Protein AF-A0A975I3B5-F1 (afdb_monomer_lite)

pLDDT: mean 72.34, std 19.56, range [36.5, 97.81]

Sequence (96 aa):
MISDQWEEVVRSGKRAFDVVEGDVGDFPAKGFKGVDLLAGGVPCPPFSKAGKQLGSNDERDIFPEALRLVDECRPKAVMLENVRGFLTGCELAWFR

Foldseek 3Di:
DVVVVVCCVQPVDPDDDPDDDDDLLPDQLLVQAAAAEDEDEQDDDPPPDDDPCPDPPPPSGCVVSVVVSCVNRVHNYYYYDDDPCCVVDPNCVVVD

Radius of gyration: 15.41 Å; chains: 1; bounding box: 30×38×37 Å

Structure (mmCIF, N/CA/C/O backbone):
data_AF-A0A975I3B5-F1
#
_entry.id   AF-A0A975I3B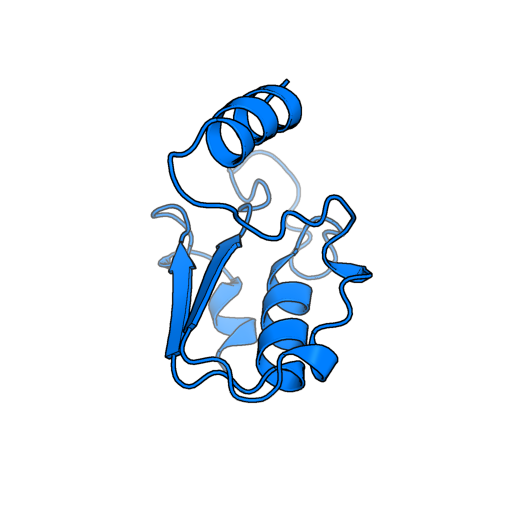5-F1
#
loop_
_atom_site.group_PDB
_atom_site.id
_atom_site.type_symbol
_atom_site.label_atom_id
_atom_site.label_alt_id
_atom_site.label_comp_id
_atom_site.label_asym_id
_atom_site.label_entity_id
_atom_site.label_seq_id
_atom_site.pdbx_PDB_ins_code
_atom_site.Cartn_x
_atom_site.Cartn_y
_atom_site.Cartn_z
_atom_site.occupancy
_atom_site.B_iso_or_equiv
_atom_site.auth_seq_id
_atom_site.auth_comp_id
_atom_site.auth_asym_id
_atom_site.auth_atom_id
_atom_site.pdbx_PDB_model_num
ATOM 1 N N . MET A 1 1 ? 14.320 15.853 -5.666 1.00 36.50 1 MET A N 1
ATOM 2 C CA . MET A 1 1 ? 13.775 16.657 -6.791 1.00 36.50 1 MET A CA 1
ATOM 3 C C . MET A 1 1 ? 12.268 16.499 -6.960 1.00 36.50 1 MET A C 1
ATOM 5 O O . MET A 1 1 ? 11.605 17.521 -6.944 1.00 36.50 1 MET A O 1
ATOM 9 N N . ILE A 1 2 ? 11.709 15.285 -7.128 1.00 46.69 2 ILE A N 1
ATOM 10 C CA . ILE A 1 2 ? 10.238 15.086 -7.082 1.00 46.69 2 ILE A CA 1
ATOM 11 C C . ILE A 1 2 ? 9.731 14.990 -5.633 1.00 46.69 2 ILE A C 1
ATOM 13 O O . ILE A 1 2 ? 8.718 15.602 -5.325 1.00 46.69 2 ILE A O 1
ATOM 17 N N . SER A 1 3 ? 10.449 14.295 -4.741 1.00 52.09 3 SER A N 1
ATOM 18 C CA . SER A 1 3 ? 10.128 14.168 -3.302 1.00 52.09 3 SER A CA 1
ATOM 19 C C . SER A 1 3 ? 9.864 15.517 -2.626 1.00 52.09 3 SER A C 1
ATOM 21 O O . SER A 1 3 ? 8.804 15.738 -2.048 1.00 52.09 3 SER A O 1
ATOM 23 N N . ASP A 1 4 ? 10.791 16.452 -2.820 1.00 51.78 4 ASP A N 1
ATOM 24 C CA . ASP A 1 4 ? 10.852 17.712 -2.071 1.00 51.78 4 ASP A CA 1
ATOM 25 C C . ASP A 1 4 ? 9.690 18.662 -2.428 1.00 51.78 4 ASP A C 1
ATOM 27 O O . ASP A 1 4 ? 9.262 19.475 -1.615 1.00 51.78 4 ASP A O 1
ATOM 31 N N . GLN A 1 5 ? 9.133 18.540 -3.642 1.00 50.31 5 GLN A N 1
ATOM 32 C CA . GLN A 1 5 ? 7.981 19.334 -4.093 1.00 50.31 5 GLN A CA 1
ATOM 33 C C . GLN A 1 5 ? 6.640 18.771 -3.595 1.00 50.31 5 GLN A C 1
ATOM 35 O O . GLN A 1 5 ? 5.681 19.526 -3.438 1.00 50.31 5 GLN A O 1
ATOM 40 N N . TRP A 1 6 ? 6.549 17.464 -3.325 1.00 56.78 6 TRP A N 1
ATOM 41 C CA . TRP A 1 6 ? 5.334 16.845 -2.780 1.00 56.78 6 TRP A CA 1
ATOM 42 C C . TRP A 1 6 ? 5.129 17.181 -1.305 1.00 56.78 6 TRP A C 1
ATOM 44 O O . TRP A 1 6 ? 3.998 17.429 -0.886 1.00 56.78 6 TRP A O 1
ATOM 54 N N . GLU A 1 7 ? 6.208 17.241 -0.527 1.00 60.47 7 GLU A N 1
ATOM 55 C CA . GLU A 1 7 ? 6.151 17.594 0.892 1.00 60.47 7 GLU A CA 1
ATOM 56 C C . GLU A 1 7 ? 5.550 18.980 1.117 1.00 60.47 7 GLU A C 1
ATOM 58 O O . GLU A 1 7 ? 4.652 19.138 1.947 1.00 60.47 7 GLU A O 1
ATOM 63 N N . GLU A 1 8 ? 5.998 19.975 0.349 1.00 59.56 8 GLU A N 1
ATOM 64 C CA . GLU A 1 8 ? 5.500 21.345 0.454 1.00 59.56 8 GLU A CA 1
ATOM 65 C C . GLU A 1 8 ? 4.006 21.420 0.108 1.00 59.56 8 GLU A C 1
ATOM 67 O O . GLU A 1 8 ? 3.232 22.077 0.806 1.00 59.56 8 GLU A O 1
ATOM 72 N N . VAL A 1 9 ? 3.555 20.684 -0.911 1.00 63.47 9 VAL A N 1
ATOM 73 C CA . VAL A 1 9 ? 2.145 20.656 -1.332 1.00 63.47 9 VAL A CA 1
ATOM 74 C C . VAL A 1 9 ? 1.251 19.942 -0.314 1.00 63.47 9 VAL A C 1
ATOM 76 O O . VAL A 1 9 ? 0.175 20.443 0.016 1.00 63.47 9 VAL A O 1
ATOM 79 N N . VAL A 1 10 ? 1.677 18.794 0.219 1.00 64.62 10 VAL A N 1
ATOM 80 C CA . VAL A 1 10 ? 0.876 18.042 1.200 1.00 64.62 10 VAL A CA 1
ATOM 81 C C . VAL A 1 10 ? 0.816 18.786 2.536 1.00 64.62 10 VAL A C 1
ATOM 83 O O . VAL A 1 10 ? -0.253 18.866 3.144 1.00 64.62 10 VAL A O 1
ATOM 86 N N . ARG A 1 11 ? 1.928 19.391 2.975 1.00 64.38 11 ARG A N 1
ATOM 87 C CA . ARG A 1 11 ? 1.995 20.143 4.240 1.00 64.38 11 ARG A CA 1
ATOM 88 C C . ARG A 1 11 ? 1.352 21.534 4.159 1.00 64.38 11 ARG A C 1
ATOM 90 O O . ARG A 1 11 ? 0.935 22.049 5.192 1.00 64.38 11 ARG A O 1
ATOM 97 N N . SER A 1 12 ? 1.235 22.137 2.970 1.00 64.00 12 SER A N 1
ATOM 98 C CA . SER A 1 12 ? 0.573 23.444 2.768 1.00 64.00 12 SER A CA 1
ATOM 99 C C . SER A 1 12 ? -0.953 23.366 2.609 1.00 64.00 12 SER A C 1
ATOM 101 O O . SER A 1 12 ? -1.631 24.398 2.568 1.00 64.00 12 SER A O 1
ATOM 103 N N . GLY A 1 13 ? -1.525 22.159 2.531 1.00 62.28 13 GLY A N 1
ATOM 104 C CA . GLY A 1 13 ? -2.967 21.958 2.414 1.00 62.28 13 GLY A CA 1
ATOM 105 C C . GLY A 1 13 ? -3.759 22.474 3.626 1.00 62.28 13 GLY A C 1
ATOM 106 O O . GLY A 1 13 ? -3.341 22.362 4.771 1.00 62.28 13 GLY A O 1
ATOM 107 N N . LYS A 1 14 ? -4.984 22.975 3.391 1.00 57.56 14 LYS A N 1
ATOM 108 C CA . LYS A 1 14 ? -5.920 23.462 4.438 1.00 57.56 14 LYS A CA 1
ATOM 109 C C . LYS A 1 14 ? -6.401 22.384 5.433 1.00 57.56 14 LYS A C 1
ATOM 111 O O . LYS A 1 14 ? -7.226 22.678 6.294 1.00 57.56 14 LYS A O 1
ATOM 116 N N . ARG A 1 15 ? -5.960 21.133 5.281 1.00 64.94 15 ARG A N 1
ATOM 117 C CA . ARG A 1 15 ? -6.292 19.992 6.141 1.00 64.94 15 ARG A CA 1
ATOM 118 C C . ARG A 1 15 ? -4.996 19.403 6.680 1.00 64.94 15 ARG A C 1
ATOM 120 O O . ARG A 1 15 ? -4.065 19.200 5.911 1.00 64.94 15 ARG A O 1
ATOM 127 N N . ALA A 1 16 ? -4.971 19.118 7.978 1.00 69.94 16 ALA A N 1
ATOM 128 C CA . ALA A 1 16 ? -3.881 18.372 8.584 1.00 69.94 16 ALA A CA 1
ATOM 129 C C . ALA A 1 16 ? -3.940 16.929 8.067 1.00 69.94 16 ALA A C 1
ATOM 131 O O . ALA A 1 16 ? -4.908 16.216 8.331 1.00 69.94 16 ALA A O 1
ATOM 132 N N . PHE A 1 17 ? -2.943 16.543 7.278 1.00 80.94 17 PHE A N 1
ATOM 133 C CA . PHE A 1 17 ? -2.695 15.154 6.922 1.00 80.94 17 PHE A CA 1
ATOM 134 C C . PHE A 1 17 ? -1.623 14.604 7.858 1.00 80.94 17 PHE A C 1
ATOM 136 O O . PHE A 1 17 ? -0.626 15.281 8.119 1.00 80.94 17 PHE A O 1
ATOM 143 N N . ASP A 1 18 ? -1.808 13.370 8.318 1.00 85.38 18 ASP A N 1
ATOM 144 C CA . ASP A 1 18 ? -0.746 12.623 8.984 1.00 85.38 18 ASP A CA 1
ATOM 145 C C . ASP A 1 18 ? 0.236 12.140 7.910 1.00 85.38 18 ASP A C 1
ATOM 147 O O . ASP A 1 18 ? 0.026 11.122 7.252 1.00 85.38 18 ASP A O 1
ATOM 151 N N . VAL A 1 19 ? 1.276 12.941 7.668 1.00 85.56 19 VAL A N 1
ATOM 152 C CA . VAL A 1 19 ? 2.303 12.653 6.662 1.00 85.56 19 VAL A CA 1
ATOM 153 C C . VAL A 1 19 ? 3.402 11.814 7.293 1.00 85.56 19 VAL A C 1
ATOM 155 O O . VAL A 1 19 ? 4.094 12.274 8.203 1.00 85.56 19 VAL A O 1
ATOM 158 N N . VAL A 1 20 ? 3.582 10.605 6.769 1.00 87.31 20 VAL A N 1
ATOM 159 C CA . VAL A 1 20 ? 4.695 9.719 7.111 1.00 87.31 20 VAL A CA 1
ATOM 160 C C . VAL A 1 20 ? 5.645 9.680 5.922 1.00 87.31 20 VAL A C 1
ATOM 162 O O . VAL A 1 20 ? 5.245 9.313 4.820 1.00 87.31 20 VAL A O 1
ATOM 165 N N . GLU A 1 21 ? 6.888 10.085 6.150 1.00 89.06 21 GLU A N 1
ATOM 166 C CA . GLU A 1 21 ? 7.971 9.989 5.174 1.00 89.06 21 GLU A CA 1
ATOM 167 C C . GLU A 1 21 ? 8.799 8.740 5.481 1.00 89.06 21 GLU A C 1
ATOM 169 O O . GLU A 1 21 ? 9.178 8.510 6.631 1.00 89.06 21 GLU A O 1
ATOM 174 N N . GLY A 1 22 ? 9.052 7.916 4.468 1.00 88.88 22 GLY A N 1
ATOM 175 C CA . GLY A 1 22 ? 9.823 6.689 4.619 1.00 88.88 22 GLY A CA 1
ATOM 176 C C . GLY A 1 22 ? 9.674 5.755 3.426 1.00 88.88 22 GLY A C 1
ATOM 177 O O . GLY A 1 22 ? 8.936 6.044 2.482 1.00 88.88 22 GLY A O 1
ATOM 178 N N . ASP A 1 23 ? 10.382 4.629 3.488 1.00 87.50 23 ASP A N 1
ATOM 179 C CA . ASP A 1 23 ? 10.213 3.543 2.530 1.00 87.50 23 ASP A CA 1
ATOM 180 C C . ASP A 1 23 ? 8.864 2.847 2.763 1.00 87.50 23 ASP A C 1
ATOM 182 O O . ASP A 1 23 ? 8.475 2.545 3.896 1.00 87.50 23 ASP A O 1
ATOM 186 N N . VAL A 1 24 ? 8.132 2.590 1.681 1.00 88.56 24 VAL A N 1
ATOM 187 C CA . VAL A 1 24 ? 6.840 1.903 1.737 1.00 88.56 24 VAL A CA 1
ATOM 188 C C . VAL A 1 24 ? 6.985 0.448 2.199 1.00 88.56 24 VAL A C 1
ATOM 190 O O . VAL A 1 24 ? 6.075 -0.074 2.847 1.00 88.56 24 VAL A O 1
ATOM 193 N N . GLY A 1 25 ? 8.140 -0.177 1.942 1.00 88.81 25 GLY A N 1
ATOM 194 C CA . GLY A 1 25 ? 8.491 -1.517 2.408 1.00 88.81 25 GLY A CA 1
ATOM 195 C C . GLY A 1 25 ? 8.487 -1.649 3.930 1.00 88.81 25 GLY A C 1
ATOM 196 O O . GLY A 1 25 ? 8.080 -2.677 4.466 1.00 88.81 25 GLY A O 1
ATOM 197 N N . ASP A 1 26 ? 8.814 -0.566 4.634 1.00 92.06 26 ASP A N 1
ATOM 198 C CA . ASP A 1 26 ? 8.851 -0.525 6.098 1.00 92.06 26 ASP A CA 1
ATOM 199 C C . ASP A 1 26 ? 7.548 0.009 6.720 1.00 92.06 26 ASP A C 1
ATOM 201 O O . ASP A 1 26 ? 7.418 0.098 7.946 1.00 92.06 26 ASP A O 1
ATOM 205 N N . PHE A 1 27 ? 6.550 0.368 5.904 1.00 93.00 27 PHE A N 1
ATOM 206 C CA . PHE A 1 27 ? 5.319 0.972 6.405 1.00 93.00 27 PHE A CA 1
ATOM 207 C C . PHE A 1 27 ? 4.445 -0.040 7.186 1.00 93.00 27 PHE A C 1
ATOM 209 O O . PHE A 1 27 ? 4.065 -1.087 6.640 1.00 93.00 27 PHE A O 1
ATOM 216 N N . PRO A 1 28 ? 4.053 0.264 8.445 1.00 93.62 28 PRO A N 1
ATOM 217 C CA . PRO A 1 28 ? 3.325 -0.660 9.317 1.00 93.62 28 PRO A CA 1
ATOM 218 C C . PRO A 1 28 ? 1.802 -0.647 9.059 1.00 93.62 28 PRO A C 1
ATOM 220 O O . PRO A 1 28 ? 1.008 -0.210 9.899 1.00 93.62 28 PRO A O 1
ATOM 223 N N . ALA A 1 29 ? 1.363 -1.162 7.907 1.00 94.19 29 ALA A N 1
ATOM 224 C CA . ALA A 1 29 ? -0.037 -1.092 7.462 1.00 94.19 29 ALA A CA 1
ATOM 225 C C . ALA A 1 29 ? -1.046 -1.835 8.351 1.00 94.19 29 ALA A C 1
ATOM 227 O O . ALA A 1 29 ? -2.227 -1.481 8.360 1.00 94.19 29 ALA A O 1
ATOM 228 N N . LYS A 1 30 ? -0.610 -2.805 9.165 1.00 94.19 30 LYS A N 1
ATOM 229 C CA . LYS A 1 30 ? -1.477 -3.487 10.151 1.00 94.19 30 LYS A CA 1
ATOM 230 C C . LYS A 1 30 ? -2.191 -2.527 11.110 1.00 94.19 30 LYS A C 1
ATOM 232 O O . LYS A 1 30 ? -3.301 -2.830 11.547 1.00 94.19 30 LYS A O 1
ATOM 237 N N . GLY A 1 31 ? -1.582 -1.379 11.426 1.00 94.62 31 GLY A N 1
ATOM 238 C CA . GLY A 1 31 ? -2.196 -0.342 12.268 1.00 94.62 31 GLY A CA 1
ATOM 239 C C . GLY A 1 31 ? -3.412 0.340 11.628 1.00 94.62 31 GLY A C 1
ATOM 240 O O . GLY A 1 31 ? -4.201 0.967 12.327 1.00 94.62 31 GLY A O 1
ATOM 241 N N . PHE A 1 32 ? -3.597 0.167 10.318 1.00 94.75 32 PHE A N 1
ATOM 242 C CA . PHE A 1 32 ? -4.643 0.788 9.507 1.00 94.75 32 PHE A CA 1
ATOM 243 C C . PHE A 1 32 ? -5.702 -0.227 9.053 1.00 94.75 32 PHE A C 1
ATOM 245 O O . PHE A 1 32 ? -6.358 -0.048 8.028 1.00 94.75 32 PHE A O 1
ATOM 252 N N . LYS A 1 33 ? -5.877 -1.330 9.790 1.00 96.31 33 LYS A N 1
ATOM 253 C CA . LYS A 1 33 ? -6.852 -2.362 9.427 1.00 96.31 33 LYS A CA 1
ATOM 254 C C . LYS A 1 33 ? -8.280 -1.799 9.362 1.00 96.31 33 LYS A C 1
ATOM 256 O O . LYS A 1 33 ? -8.788 -1.281 10.352 1.00 96.31 33 LYS A O 1
ATOM 261 N N . GLY A 1 34 ? -8.954 -1.991 8.227 1.00 94.38 34 GLY A N 1
ATOM 262 C CA . GLY A 1 34 ? -10.352 -1.606 8.014 1.00 94.38 34 GLY A CA 1
ATOM 263 C C . GLY A 1 34 ? -10.563 -0.200 7.449 1.00 94.38 34 GLY A C 1
ATOM 264 O O . GLY A 1 34 ? -11.697 0.280 7.467 1.00 94.38 34 GLY A O 1
ATOM 265 N N . VAL A 1 35 ? -9.509 0.451 6.943 1.00 96.12 35 VAL A N 1
ATOM 266 C CA . VAL A 1 35 ? -9.638 1.714 6.199 1.00 96.12 35 VAL A CA 1
ATOM 267 C C . VAL A 1 35 ? -10.578 1.577 4.997 1.00 96.12 35 VAL A C 1
ATOM 269 O O . VAL A 1 35 ? -10.711 0.516 4.383 1.00 96.12 35 VAL A O 1
ATOM 272 N N . ASP A 1 36 ? -11.241 2.671 4.635 1.00 97.81 36 ASP A N 1
ATOM 273 C CA . ASP A 1 36 ? -12.194 2.659 3.525 1.00 97.81 36 ASP A CA 1
ATOM 274 C C . ASP A 1 36 ? -11.505 2.554 2.157 1.00 97.81 36 ASP A C 1
ATOM 276 O O . ASP A 1 36 ? -12.006 1.869 1.266 1.00 97.81 36 ASP A O 1
ATOM 280 N N . LEU A 1 37 ? -10.346 3.196 1.990 1.00 95.62 37 LEU A N 1
ATOM 281 C CA . LEU A 1 37 ? -9.636 3.268 0.716 1.00 95.62 3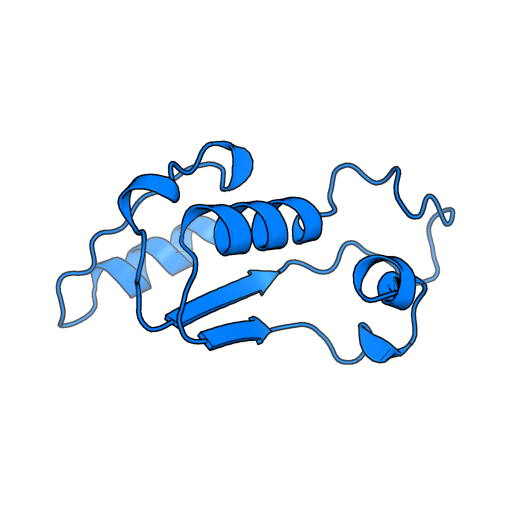7 LEU A CA 1
ATOM 282 C C . LEU A 1 37 ? -8.123 3.209 0.923 1.00 95.62 37 LEU A C 1
ATOM 284 O O . LEU A 1 37 ? -7.567 4.009 1.674 1.00 95.62 37 LEU A O 1
ATOM 288 N N . LEU A 1 38 ? -7.469 2.319 0.180 1.00 94.94 38 LEU A N 1
ATOM 289 C CA . LEU A 1 38 ? -6.036 2.385 -0.086 1.00 94.94 38 LEU A CA 1
ATOM 290 C C . LEU A 1 38 ? -5.826 2.915 -1.508 1.00 94.94 38 LEU A C 1
ATOM 292 O O . LEU A 1 38 ? -6.324 2.325 -2.468 1.00 94.94 38 LEU A O 1
ATOM 296 N N . ALA A 1 39 ? -5.115 4.034 -1.642 1.00 93.25 39 ALA A N 1
ATOM 297 C CA . ALA A 1 39 ? -4.846 4.665 -2.928 1.00 93.25 39 ALA A CA 1
ATOM 298 C C . ALA A 1 39 ? -3.361 4.994 -3.089 1.00 93.25 39 ALA A C 1
ATOM 300 O O . ALA A 1 39 ? -2.730 5.458 -2.142 1.00 93.25 39 ALA A O 1
ATOM 301 N N . GLY A 1 40 ? -2.818 4.793 -4.288 1.00 88.56 40 GLY A N 1
ATOM 302 C CA . GLY A 1 40 ? -1.423 5.114 -4.580 1.00 88.56 40 GLY A CA 1
ATOM 303 C C . GLY A 1 40 ? -1.106 5.087 -6.070 1.00 88.56 40 GLY A C 1
ATOM 304 O O . GLY A 1 40 ? -1.757 4.385 -6.840 1.00 88.56 40 GLY A O 1
ATOM 305 N N . GLY A 1 41 ? -0.105 5.863 -6.476 1.00 84.06 41 GLY A N 1
ATOM 306 C CA . GLY A 1 41 ? 0.550 5.685 -7.770 1.00 84.06 41 GLY A CA 1
ATOM 307 C C . GLY A 1 41 ? 1.7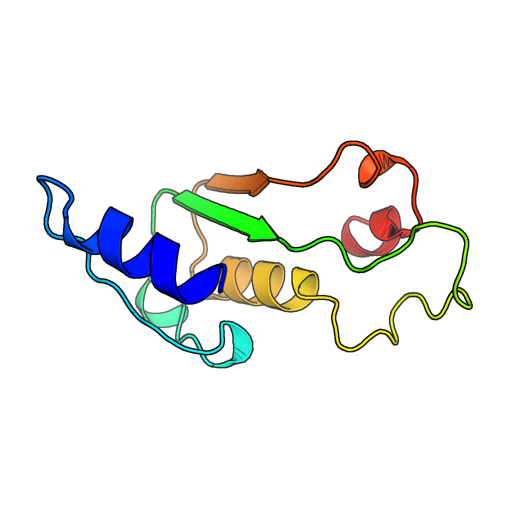00 4.707 -7.585 1.00 84.06 41 GLY A C 1
ATOM 308 O O . GLY A 1 41 ? 2.595 4.972 -6.782 1.00 84.06 41 GLY A O 1
ATOM 309 N N . VAL A 1 42 ? 1.670 3.573 -8.279 1.00 74.00 42 VAL A N 1
ATOM 310 C CA . VAL A 1 42 ? 2.772 2.605 -8.211 1.00 74.00 42 VAL A CA 1
ATOM 311 C C . VAL A 1 42 ? 3.736 2.952 -9.342 1.00 74.00 42 VAL A C 1
ATOM 313 O O . VAL A 1 42 ? 3.309 2.978 -10.500 1.00 74.00 42 VAL A O 1
ATOM 316 N N . PRO A 1 43 ? 5.011 3.277 -9.059 1.00 65.75 43 PRO A N 1
ATOM 317 C CA . PRO A 1 43 ? 5.943 3.625 -10.117 1.00 65.75 43 PRO A CA 1
ATOM 318 C C . PRO A 1 43 ? 6.119 2.428 -11.046 1.00 65.75 43 PRO A C 1
ATOM 320 O O . PRO A 1 43 ? 6.471 1.338 -10.614 1.00 65.75 43 PRO A O 1
ATOM 323 N N . CYS A 1 44 ? 5.870 2.649 -12.333 1.00 56.44 44 CYS A N 1
ATOM 324 C CA . CYS A 1 44 ? 6.154 1.692 -13.391 1.00 56.44 44 CYS A CA 1
ATOM 325 C C . CYS A 1 44 ? 7.685 1.597 -13.555 1.00 56.44 44 CYS A C 1
ATOM 327 O O . CYS A 1 44 ? 8.293 2.589 -13.981 1.00 56.44 44 CYS A O 1
ATOM 329 N N . PRO A 1 45 ? 8.349 0.464 -13.240 1.00 50.97 45 PRO A N 1
ATOM 330 C CA . PRO A 1 45 ? 9.746 0.277 -13.620 1.00 50.97 45 PRO A CA 1
ATOM 331 C C . PRO A 1 45 ? 9.854 0.386 -15.146 1.00 50.97 45 PRO A C 1
ATOM 333 O O . PRO A 1 45 ? 8.873 0.132 -15.853 1.00 50.97 45 PRO A O 1
ATOM 336 N N . PRO A 1 46 ? 11.012 0.761 -15.714 1.00 44.72 46 PRO A N 1
ATOM 337 C CA . PRO A 1 46 ? 11.118 0.993 -17.142 1.00 44.72 46 PRO A CA 1
ATOM 338 C C . PRO A 1 46 ? 11.057 -0.347 -17.890 1.00 44.72 46 PRO A C 1
ATOM 340 O O . PRO A 1 46 ? 12.076 -0.904 -18.282 1.00 44.72 46 PRO A O 1
ATOM 343 N N . PHE A 1 47 ? 9.852 -0.827 -18.188 1.00 50.03 47 PHE A N 1
ATOM 344 C CA . PHE A 1 47 ? 9.612 -1.837 -19.221 1.00 50.03 47 PHE A CA 1
ATOM 345 C C . PHE A 1 47 ? 9.624 -1.204 -20.629 1.00 50.03 47 PHE A C 1
ATOM 347 O O . PHE A 1 47 ? 9.227 -1.818 -21.623 1.00 50.03 47 PHE A O 1
ATOM 354 N N . SER A 1 48 ? 10.113 0.038 -20.761 1.00 39.53 48 SER A N 1
ATOM 355 C CA . SER A 1 48 ? 10.345 0.692 -22.045 1.00 39.53 48 SER A CA 1
ATOM 356 C C . SER A 1 48 ? 11.564 0.080 -22.746 1.00 39.53 48 SER A C 1
ATOM 358 O O . SER A 1 48 ? 12.689 0.468 -22.459 1.00 39.53 48 SER A O 1
ATOM 360 N N . LYS A 1 49 ? 11.327 -0.878 -23.653 1.00 38.16 49 LYS A N 1
ATOM 361 C CA . LYS A 1 49 ? 12.064 -1.262 -24.891 1.00 38.16 49 LYS A CA 1
ATOM 362 C C . LYS A 1 49 ? 13.611 -1.149 -25.024 1.00 38.16 49 LYS A C 1
ATOM 364 O O . LYS A 1 49 ? 14.102 -1.426 -26.113 1.00 38.16 49 LYS A O 1
ATOM 369 N N . ALA A 1 50 ? 14.401 -0.830 -24.002 1.00 40.19 50 ALA A N 1
ATOM 370 C CA . ALA A 1 50 ? 15.850 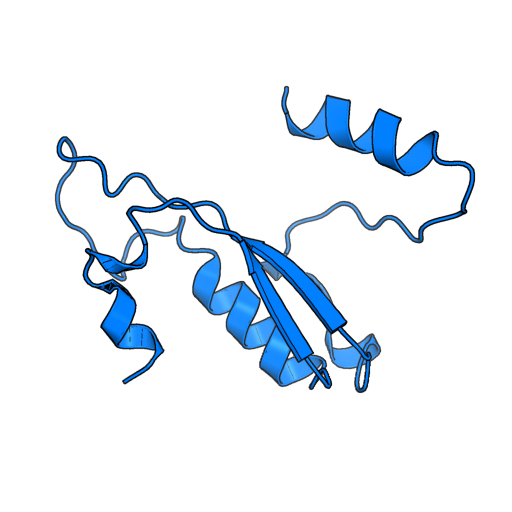-0.599 -24.117 1.00 40.19 50 ALA A CA 1
ATOM 371 C C . ALA A 1 50 ? 16.711 -1.317 -23.055 1.00 40.19 50 ALA A C 1
ATOM 373 O O . ALA A 1 50 ? 17.926 -1.140 -23.036 1.00 40.19 50 ALA A O 1
ATOM 374 N N . GLY A 1 51 ? 16.128 -2.158 -22.198 1.00 40.75 51 GLY A N 1
ATOM 375 C CA . GLY A 1 51 ? 16.855 -2.914 -21.173 1.00 40.75 51 GLY A CA 1
ATOM 376 C C . GLY A 1 51 ? 16.321 -4.335 -21.055 1.00 40.75 51 GLY A C 1
ATOM 377 O O . GLY A 1 51 ? 15.129 -4.567 -21.239 1.00 40.75 51 GLY A O 1
ATOM 378 N N . LYS A 1 52 ? 17.222 -5.292 -20.819 1.00 45.22 52 LYS A N 1
ATOM 379 C CA . LYS A 1 52 ? 16.949 -6.734 -20.743 1.00 45.22 52 LYS A CA 1
ATOM 380 C C . LYS A 1 52 ? 15.727 -7.014 -19.860 1.00 45.22 52 LYS A C 1
ATOM 382 O O . LYS A 1 52 ? 15.696 -6.591 -18.712 1.00 45.22 52 LYS A O 1
ATOM 387 N N . GLN A 1 53 ? 14.752 -7.730 -20.421 1.00 46.72 53 GLN A N 1
ATOM 388 C CA . GLN A 1 53 ? 13.521 -8.199 -19.780 1.00 46.72 53 GLN A CA 1
ATOM 389 C C . GLN A 1 53 ? 13.831 -9.082 -18.555 1.00 46.72 53 GLN A C 1
ATOM 391 O O . GLN A 1 53 ? 13.826 -10.304 -18.655 1.00 46.72 53 GLN A O 1
ATOM 396 N N . LEU A 1 54 ? 14.137 -8.473 -17.409 1.00 48.12 54 LEU A N 1
ATOM 397 C CA . LEU A 1 54 ? 14.413 -9.187 -16.157 1.00 48.12 54 LEU A CA 1
ATOM 398 C C . LEU A 1 54 ? 13.151 -9.474 -15.327 1.00 48.12 54 LEU A C 1
ATOM 400 O O . LEU A 1 54 ? 13.252 -10.140 -14.302 1.00 48.12 54 LEU A O 1
ATOM 404 N N . GLY A 1 55 ? 11.966 -9.065 -15.801 1.00 55.34 55 GLY A N 1
ATOM 405 C CA . GLY A 1 55 ? 10.676 -9.485 -15.244 1.00 55.34 55 GLY A CA 1
ATOM 406 C C . GLY A 1 55 ? 10.599 -9.323 -13.722 1.00 55.34 55 GLY A C 1
ATOM 407 O O . GLY A 1 55 ? 10.868 -8.247 -13.205 1.00 55.34 55 GLY A O 1
ATOM 408 N N . SER A 1 56 ? 10.272 -10.409 -13.020 1.00 46.47 56 SER A N 1
ATOM 409 C CA . SER A 1 56 ? 10.081 -10.493 -11.562 1.00 46.47 56 SER A CA 1
ATOM 410 C C . SER A 1 56 ? 11.348 -10.333 -10.704 1.00 46.47 56 SER A C 1
ATOM 412 O O . SER A 1 56 ? 11.253 -10.428 -9.486 1.00 46.47 56 SER A O 1
ATOM 414 N N . ASN A 1 57 ? 12.526 -10.143 -11.308 1.00 49.25 57 ASN A N 1
ATOM 415 C CA . ASN A 1 57 ? 13.800 -9.946 -10.599 1.00 49.25 57 ASN A CA 1
ATOM 416 C C . ASN A 1 57 ? 14.282 -8.484 -10.636 1.00 49.25 57 ASN A C 1
ATOM 418 O O . ASN A 1 57 ? 15.446 -8.213 -10.342 1.00 49.25 57 ASN A O 1
ATOM 422 N N . ASP A 1 58 ? 13.433 -7.544 -11.053 1.00 55.28 58 ASP A N 1
ATOM 423 C CA . ASP A 1 58 ? 13.742 -6.118 -10.980 1.00 55.28 58 ASP A CA 1
ATOM 424 C C . ASP A 1 58 ? 13.353 -5.590 -9.590 1.00 55.28 58 ASP A C 1
ATOM 426 O O . ASP A 1 58 ? 12.173 -5.466 -9.274 1.00 55.28 58 ASP A O 1
ATOM 430 N N . GLU A 1 59 ? 14.351 -5.279 -8.758 1.00 52.06 59 GLU A N 1
ATOM 431 C CA . GLU A 1 59 ? 14.211 -4.758 -7.381 1.00 52.06 59 GLU A CA 1
ATOM 432 C C . GLU A 1 59 ? 13.416 -3.440 -7.283 1.00 52.06 59 GLU A C 1
ATOM 434 O O . GLU A 1 59 ? 13.162 -2.939 -6.193 1.00 52.06 59 GLU A O 1
ATOM 439 N N . ARG A 1 60 ? 13.030 -2.853 -8.421 1.00 57.53 60 ARG A N 1
ATOM 440 C CA . ARG A 1 60 ? 12.223 -1.631 -8.507 1.00 57.53 60 ARG A CA 1
ATOM 441 C C . ARG A 1 60 ? 10.722 -1.907 -8.612 1.00 57.53 60 ARG A C 1
ATOM 443 O O . ARG A 1 60 ? 9.960 -0.952 -8.749 1.00 57.53 60 ARG A O 1
ATOM 450 N N . ASP A 1 61 ? 10.291 -3.169 -8.593 1.00 68.06 61 ASP A N 1
ATOM 451 C CA . ASP A 1 61 ? 8.871 -3.520 -8.562 1.00 68.06 61 ASP A CA 1
ATOM 452 C C . ASP A 1 61 ? 8.283 -3.266 -7.163 1.00 68.06 61 ASP A C 1
ATOM 454 O O . ASP A 1 61 ? 8.496 -4.033 -6.229 1.00 68.06 61 ASP A O 1
ATOM 458 N N . ILE A 1 62 ? 7.541 -2.163 -7.021 1.00 76.69 62 ILE A N 1
ATOM 459 C CA . ILE A 1 62 ? 6.851 -1.773 -5.775 1.00 76.69 62 ILE A CA 1
ATOM 460 C C . ILE A 1 62 ? 5.433 -2.381 -5.717 1.00 76.69 62 ILE A C 1
ATOM 462 O O . ILE A 1 62 ? 4.707 -2.238 -4.732 1.00 76.69 62 ILE A O 1
ATOM 466 N N . PHE A 1 63 ? 5.002 -3.103 -6.754 1.00 81.38 63 PHE A N 1
ATOM 467 C CA . PHE A 1 63 ? 3.686 -3.736 -6.778 1.00 81.38 63 PHE A CA 1
ATOM 468 C C . PHE A 1 63 ? 3.495 -4.814 -5.689 1.00 81.38 63 PHE A C 1
ATOM 470 O O . PHE A 1 63 ? 2.435 -4.816 -5.055 1.00 81.38 63 PHE A O 1
ATOM 477 N N . PRO A 1 64 ? 4.490 -5.674 -5.374 1.00 84.38 64 PRO A N 1
ATOM 478 C CA . PRO A 1 64 ? 4.417 -6.591 -4.236 1.00 84.38 64 PRO A CA 1
ATOM 479 C C . PRO A 1 64 ? 4.173 -5.875 -2.907 1.00 84.38 64 PRO A C 1
ATOM 481 O O . PRO A 1 64 ? 3.382 -6.351 -2.093 1.00 84.38 64 PRO A O 1
ATOM 484 N N . GLU A 1 65 ? 4.780 -4.702 -2.708 1.00 88.88 65 GLU A N 1
ATOM 485 C CA . GLU A 1 65 ? 4.550 -3.893 -1.511 1.00 88.88 65 GLU A CA 1
ATOM 486 C C . GLU A 1 65 ? 3.119 -3.364 -1.468 1.00 88.88 65 GLU A C 1
ATOM 488 O O . GLU A 1 65 ? 2.454 -3.480 -0.441 1.00 88.88 65 GLU A O 1
ATOM 493 N N . ALA A 1 66 ? 2.578 -2.882 -2.591 1.00 88.94 66 ALA A N 1
ATOM 494 C CA . ALA A 1 66 ? 1.170 -2.495 -2.660 1.00 88.94 66 ALA A CA 1
ATOM 495 C C . ALA A 1 66 ? 0.234 -3.661 -2.278 1.00 88.94 66 ALA A C 1
ATOM 497 O O . ALA A 1 66 ? -0.716 -3.462 -1.519 1.00 88.94 66 ALA A O 1
ATOM 498 N N . LEU A 1 67 ? 0.521 -4.885 -2.737 1.00 90.25 67 LEU A N 1
ATOM 499 C CA . LEU A 1 67 ? -0.241 -6.080 -2.358 1.00 90.25 67 LEU A CA 1
ATOM 500 C C . LEU A 1 67 ? -0.091 -6.424 -0.868 1.00 90.25 67 LEU A C 1
ATOM 502 O O . LEU A 1 67 ? -1.096 -6.728 -0.221 1.00 90.25 67 LEU A O 1
ATOM 506 N N . ARG A 1 68 ? 1.122 -6.329 -0.301 1.00 93.81 68 ARG A N 1
ATOM 507 C CA . ARG A 1 68 ? 1.358 -6.512 1.143 1.00 93.81 68 ARG A CA 1
ATOM 508 C C . ARG A 1 68 ? 0.530 -5.523 1.957 1.00 93.81 68 ARG A C 1
ATOM 510 O O . ARG A 1 68 ? -0.151 -5.929 2.897 1.00 93.81 68 ARG A O 1
ATOM 517 N N . LEU A 1 69 ? 0.535 -4.246 1.578 1.00 94.88 69 LEU A N 1
ATOM 518 C CA . LEU A 1 69 ? -0.249 -3.219 2.260 1.00 94.88 69 LEU A CA 1
ATOM 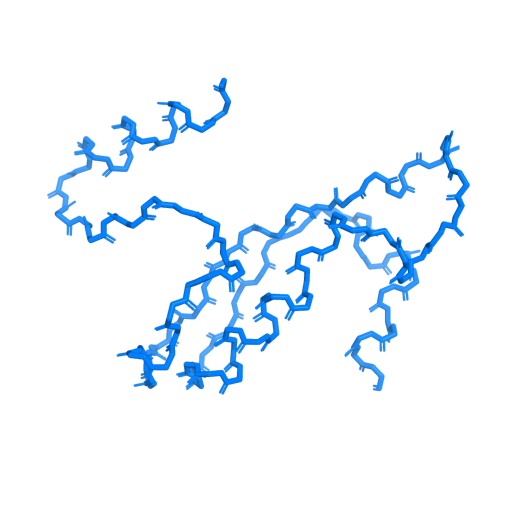519 C C . LEU A 1 69 ? -1.748 -3.534 2.213 1.00 94.88 69 LEU A C 1
ATOM 521 O O . LEU A 1 69 ? -2.412 -3.438 3.242 1.00 94.88 69 LEU A O 1
ATOM 525 N N . VAL A 1 70 ? -2.276 -3.949 1.054 1.00 94.75 70 VAL A N 1
ATOM 526 C CA . VAL A 1 70 ? -3.684 -4.363 0.902 1.00 94.75 70 VAL A CA 1
ATOM 527 C C . VAL A 1 70 ? -4.019 -5.549 1.809 1.00 94.75 70 VAL A C 1
ATOM 529 O O . VAL A 1 70 ? -5.078 -5.553 2.445 1.00 94.75 70 VAL A O 1
ATOM 532 N N . ASP A 1 71 ? -3.136 -6.545 1.899 1.00 95.50 71 ASP A N 1
ATOM 533 C CA . ASP A 1 71 ? -3.346 -7.711 2.761 1.00 95.50 71 ASP A CA 1
ATOM 534 C C . ASP A 1 71 ? -3.317 -7.348 4.256 1.00 95.50 71 ASP A C 1
ATOM 536 O O . ASP A 1 71 ? -4.144 -7.838 5.034 1.00 95.50 71 ASP A O 1
ATOM 540 N N . GLU A 1 72 ? -2.419 -6.444 4.652 1.00 96.75 72 GLU A N 1
ATOM 541 C CA . GLU A 1 72 ? -2.280 -5.980 6.032 1.00 96.75 72 GLU A CA 1
ATOM 542 C C . GLU A 1 72 ? -3.437 -5.073 6.476 1.00 96.75 72 GLU A C 1
ATOM 544 O O . GLU A 1 72 ? -3.995 -5.278 7.561 1.00 96.75 72 GLU A O 1
ATOM 549 N N . CYS A 1 73 ? -3.817 -4.083 5.661 1.00 96.62 73 CYS A N 1
ATOM 550 C CA . CYS A 1 73 ? -4.834 -3.096 6.031 1.00 96.62 73 CYS A CA 1
ATOM 551 C C . CYS A 1 73 ? -6.267 -3.528 5.681 1.00 96.62 73 CYS A C 1
ATOM 553 O O . CYS A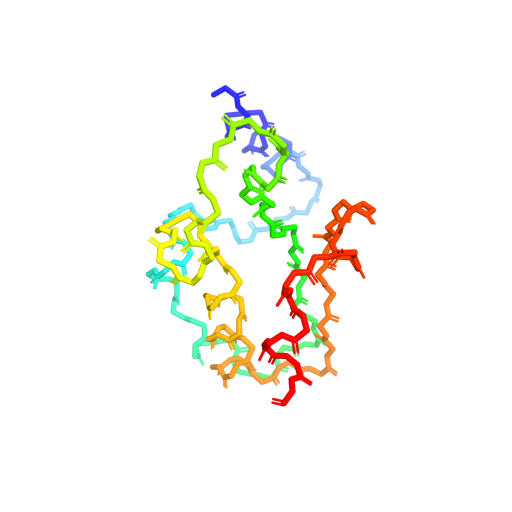 1 73 ? -7.213 -2.985 6.249 1.00 96.62 73 CYS A O 1
ATOM 555 N N . ARG A 1 74 ? -6.460 -4.533 4.813 1.00 97.06 74 ARG A N 1
ATOM 556 C CA . ARG A 1 74 ? -7.782 -5.066 4.415 1.00 97.06 74 ARG A CA 1
ATOM 557 C C . ARG A 1 74 ? -8.792 -3.949 4.091 1.00 97.06 74 ARG A C 1
ATOM 559 O O . ARG A 1 74 ? -9.819 -3.843 4.772 1.00 97.06 74 ARG A O 1
ATOM 566 N N . PRO A 1 75 ? -8.499 -3.095 3.097 1.00 97.44 75 PRO A N 1
ATOM 567 C CA . PRO A 1 75 ? -9.311 -1.926 2.815 1.00 97.44 75 PRO A CA 1
ATOM 568 C C . PRO A 1 75 ? -10.637 -2.328 2.155 1.00 97.44 75 PRO A C 1
ATOM 570 O O . PRO A 1 75 ? -10.736 -3.389 1.534 1.00 97.44 75 PRO A O 1
ATOM 573 N N . LYS A 1 76 ? -11.659 -1.469 2.231 1.00 97.44 76 LYS A N 1
ATOM 574 C CA . LYS A 1 76 ? -12.927 -1.706 1.506 1.00 97.44 76 LYS A CA 1
ATOM 575 C C . LYS A 1 76 ? -12.781 -1.516 -0.006 1.00 97.44 76 LYS A C 1
ATOM 577 O O . LYS A 1 76 ? -13.504 -2.152 -0.769 1.00 97.44 76 LYS A O 1
ATOM 582 N N . ALA A 1 77 ? -11.864 -0.648 -0.431 1.00 96.75 77 ALA A N 1
ATOM 583 C CA . ALA A 1 77 ? -11.551 -0.381 -1.828 1.00 96.75 77 ALA A CA 1
ATOM 584 C C . ALA A 1 77 ? -10.050 -0.127 -2.036 1.00 96.75 77 ALA A C 1
ATOM 586 O O . ALA A 1 77 ? -9.354 0.358 -1.141 1.00 96.75 77 ALA A O 1
ATOM 587 N N . VAL A 1 78 ? -9.568 -0.422 -3.245 1.00 94.81 78 VAL A N 1
ATOM 588 C CA . VAL A 1 78 ? -8.181 -0.195 -3.674 1.00 94.81 78 VAL A CA 1
ATOM 589 C C . VAL A 1 78 ? -8.184 0.594 -4.983 1.00 94.81 78 VAL A C 1
ATOM 591 O O . VAL A 1 78 ? -8.914 0.242 -5.909 1.00 94.81 78 VAL A O 1
ATOM 594 N N . MET A 1 79 ? -7.366 1.646 -5.068 1.00 93.06 79 MET A N 1
ATOM 595 C CA . MET A 1 79 ? -7.153 2.435 -6.284 1.00 93.06 79 MET A CA 1
ATOM 596 C C . MET A 1 79 ? -5.656 2.588 -6.560 1.00 93.06 79 MET A C 1
ATOM 598 O O . MET A 1 79 ? -4.969 3.338 -5.872 1.00 93.06 79 MET A O 1
ATOM 602 N N . LEU A 1 80 ? -5.160 1.904 -7.589 1.00 88.38 80 LEU A N 1
ATOM 603 C CA . LEU A 1 80 ? -3.770 2.017 -8.026 1.00 88.38 80 LEU A CA 1
ATOM 604 C C . LEU A 1 80 ? -3.721 2.725 -9.379 1.00 88.38 80 LEU A C 1
ATOM 606 O O . LEU A 1 80 ? -4.311 2.251 -10.350 1.00 88.38 80 LEU A O 1
ATOM 610 N N . GLU A 1 81 ? -3.056 3.875 -9.427 1.00 85.38 81 GLU A N 1
ATOM 611 C CA . GLU A 1 81 ? -2.816 4.613 -10.668 1.00 85.38 81 GLU A CA 1
ATOM 612 C C . GLU A 1 81 ? -1.534 4.102 -11.331 1.00 85.38 81 GLU A C 1
ATOM 614 O O . GLU A 1 81 ? -0.548 3.801 -10.652 1.00 85.38 81 GLU A O 1
ATOM 619 N N . ASN A 1 82 ? -1.580 3.946 -12.655 1.00 82.38 82 ASN A N 1
ATOM 620 C CA . ASN A 1 82 ? -0.445 3.510 -13.454 1.00 82.38 82 ASN A CA 1
ATOM 621 C C . ASN A 1 82 ? -0.564 4.034 -14.898 1.00 82.38 82 ASN A C 1
ATOM 623 O O . ASN A 1 82 ? -1.641 4.413 -15.369 1.00 82.38 82 ASN A O 1
ATOM 627 N N . VAL A 1 83 ? 0.541 3.999 -15.642 1.00 75.00 83 VAL A N 1
ATOM 628 C CA . VAL A 1 83 ? 0.605 4.434 -17.041 1.00 75.00 83 VAL A CA 1
ATOM 629 C C . VAL A 1 83 ? -0.114 3.459 -17.981 1.00 75.00 83 VAL A C 1
ATOM 631 O O . VAL A 1 83 ? -0.229 2.264 -17.722 1.00 75.00 83 VAL A O 1
ATOM 634 N N . ARG A 1 84 ? -0.538 3.943 -19.159 1.00 66.94 84 ARG A N 1
ATOM 635 C CA . ARG A 1 84 ? -1.301 3.152 -20.155 1.00 66.94 84 ARG A CA 1
ATOM 636 C C . ARG A 1 84 ? -0.648 1.824 -20.578 1.00 66.94 84 ARG A C 1
ATOM 638 O O . ARG A 1 84 ? -1.354 0.942 -21.053 1.00 66.94 84 ARG A O 1
ATOM 645 N N . GLY A 1 85 ? 0.675 1.692 -20.448 1.00 62.25 85 GLY A N 1
ATOM 646 C CA . GLY A 1 85 ? 1.423 0.473 -20.783 1.00 62.25 85 GLY A CA 1
ATOM 647 C C . GLY A 1 85 ? 1.252 -0.687 -19.795 1.00 62.25 85 GLY A C 1
ATOM 648 O O . GLY A 1 85 ? 1.650 -1.799 -20.118 1.00 62.25 85 GLY A O 1
ATOM 649 N N . PHE A 1 86 ? 0.628 -0.455 -18.638 1.00 61.34 86 PHE A N 1
ATOM 650 C CA . PHE A 1 86 ? 0.427 -1.469 -17.596 1.00 61.34 86 PHE A CA 1
ATOM 651 C C . PHE A 1 86 ? -0.380 -2.687 -18.083 1.00 61.34 86 PHE A C 1
ATOM 653 O O . PHE A 1 86 ? -0.105 -3.834 -17.755 1.00 61.34 86 PHE A O 1
ATOM 660 N N . LEU A 1 87 ? -1.370 -2.462 -18.951 1.00 59.72 87 LEU A N 1
ATOM 661 C CA . LEU A 1 87 ? -2.232 -3.541 -19.450 1.00 59.72 87 LEU A CA 1
ATOM 662 C C . LEU A 1 87 ? -1.620 -4.338 -20.615 1.00 59.72 87 LEU A C 1
ATOM 664 O O . LEU A 1 87 ? -2.236 -5.294 -21.082 1.00 59.72 87 LEU A O 1
ATOM 668 N N . THR A 1 88 ? -0.449 -3.946 -21.127 1.00 57.16 88 THR A N 1
ATOM 669 C CA . THR A 1 88 ? 0.156 -4.549 -22.329 1.00 57.16 88 THR A CA 1
ATOM 670 C C . THR A 1 88 ? 1.411 -5.386 -22.044 1.00 57.16 88 THR A C 1
ATOM 672 O O . THR A 1 88 ? 2.010 -5.905 -22.988 1.00 57.16 88 THR A O 1
ATOM 675 N N . GLY A 1 89 ? 1.799 -5.549 -20.771 1.00 57.03 89 GLY A N 1
ATOM 676 C CA . GLY A 1 89 ? 2.996 -6.276 -20.328 1.00 57.03 89 GLY A CA 1
ATOM 677 C C . GLY A 1 89 ? 2.752 -7.637 -19.649 1.00 57.03 89 GLY A C 1
ATOM 678 O O . GLY A 1 89 ? 1.650 -8.181 -19.645 1.00 57.03 89 GLY A O 1
ATOM 679 N N . CYS A 1 90 ? 3.817 -8.186 -19.047 1.00 46.47 90 CYS A N 1
ATOM 680 C CA . CYS A 1 90 ? 3.858 -9.466 -18.310 1.00 46.47 90 CYS A CA 1
ATOM 681 C C . CYS A 1 90 ? 3.083 -9.445 -16.963 1.00 46.47 90 CYS A C 1
ATOM 683 O O . CYS A 1 90 ? 3.040 -10.447 -16.252 1.00 46.47 90 CYS A O 1
ATOM 685 N N . GLU A 1 91 ? 2.470 -8.314 -16.601 1.00 52.41 91 GLU A N 1
ATOM 686 C CA . GLU A 1 91 ? 1.875 -8.018 -15.283 1.00 52.41 91 GLU A CA 1
ATOM 687 C C . GLU A 1 91 ? 0.549 -8.746 -14.992 1.00 52.41 91 GLU A C 1
ATOM 689 O O . GLU A 1 91 ? 0.086 -8.754 -13.853 1.00 52.41 91 GLU A O 1
ATOM 694 N N . LEU A 1 92 ? -0.017 -9.475 -15.963 1.00 50.69 92 LEU A N 1
ATOM 695 C CA . LEU A 1 92 ? -1.083 -10.454 -15.690 1.00 50.69 92 LEU A CA 1
ATOM 696 C C . LEU A 1 92 ? -0.619 -11.613 -14.784 1.00 50.69 92 LEU A C 1
ATOM 698 O O . LEU A 1 92 ? -1.454 -12.405 -14.359 1.00 50.69 92 LEU A O 1
ATOM 702 N N . ALA A 1 93 ? 0.681 -11.730 -14.488 1.00 52.69 93 ALA A N 1
ATOM 703 C CA . ALA A 1 93 ? 1.218 -12.722 -13.559 1.00 52.69 93 ALA A CA 1
ATOM 704 C C . ALA A 1 93 ? 0.770 -12.510 -12.100 1.00 52.69 93 ALA A C 1
ATOM 706 O O . ALA A 1 93 ? 0.586 -13.493 -11.393 1.00 52.69 93 ALA A O 1
ATOM 707 N N . TRP A 1 94 ? 0.560 -11.264 -11.655 1.00 51.78 94 TRP A N 1
ATOM 708 C CA . TRP A 1 94 ? 0.136 -10.966 -10.275 1.00 51.78 94 TRP A CA 1
ATOM 709 C C . TRP A 1 94 ? -1.365 -11.164 -10.039 1.00 51.78 94 TRP A C 1
ATOM 711 O O . TRP A 1 94 ? -1.801 -11.341 -8.906 1.00 51.78 94 TRP A O 1
ATOM 721 N N . PHE A 1 95 ? -2.155 -11.116 -11.112 1.00 57.41 95 PHE A N 1
ATOM 722 C CA . PHE A 1 95 ? -3.613 -11.246 -11.078 1.00 57.41 95 PHE A CA 1
ATOM 723 C C . PHE A 1 95 ? -4.108 -12.601 -11.609 1.00 57.41 95 PHE A C 1
ATOM 725 O O . PHE A 1 95 ? -5.300 -12.748 -11.888 1.00 57.41 95 PHE A O 1
ATOM 732 N N . ARG A 1 96 ? -3.200 -13.566 -11.797 1.00 49.09 96 ARG A N 1
ATOM 733 C CA . ARG A 1 96 ? -3.515 -14.934 -12.224 1.00 49.09 96 ARG A CA 1
ATOM 734 C C . ARG A 1 96 ? -3.636 -15.900 -11.059 1.00 49.09 96 ARG A C 1
ATOM 736 O O . ARG A 1 96 ? -2.921 -15.710 -10.055 1.00 49.09 96 ARG A O 1
#

Secondary structure (DSSP, 8-state):
--HHHHHHHHHTSSS------S-GGG--GGGGTT-SEEEEEPP----SSSS---GGG-TT--HHHHHHHHHHH--SEEEEE--GGGGGSGGGGTT-